Protein AF-A0A8T2G1J9-F1 (afdb_monomer_lite)

pLDDT: mean 85.3, std 18.28, range [42.69, 98.38]

InterPro domains:
  IPR000210 BTB/POZ domain [PF00651] (2-75)
  IPR044784 BTB/POZ domain containing protein At1g01640-like [PTHR47274] (1-118)

Sequence (121 aa):
MLESDEFKTSAKQVGTITLLEMKQEELEAFVEFLYSDGSMLSSKVKQHARALYRAADKYEILQLRELCRSELISSLNSKNSLNLLELAQIPFDKVLNDAAFSYIKTNELMFPSFDEFKVVH

Organism: Arabidopsis suecica (NCBI:txid45249)

Structure (mmCIF, N/CA/C/O backbone):
data_AF-A0A8T2G1J9-F1
#
_entry.id   AF-A0A8T2G1J9-F1
#
loop_
_atom_site.group_PDB
_atom_site.id
_atom_site.type_symbol
_atom_site.label_atom_id
_atom_site.label_alt_id
_atom_site.label_comp_id
_atom_site.label_asym_id
_atom_site.label_entity_id
_atom_site.label_seq_id
_atom_site.pdbx_PDB_ins_code
_atom_site.Cartn_x
_atom_site.Cartn_y
_atom_site.Cartn_z
_atom_site.occupancy
_atom_site.B_iso_or_equiv
_atom_site.auth_seq_id
_atom_site.auth_comp_id
_atom_site.auth_asym_id
_atom_site.auth_atom_id
_atom_site.pdbx_PDB_model_num
ATOM 1 N N . MET A 1 1 ? -26.944 16.790 52.913 1.00 42.69 1 MET A N 1
ATOM 2 C CA . MET A 1 1 ? -26.706 15.535 52.173 1.00 42.69 1 MET A CA 1
ATOM 3 C C . MET A 1 1 ? -27.327 15.729 50.809 1.00 42.69 1 MET A C 1
ATOM 5 O O . MET A 1 1 ? -28.537 15.866 50.743 1.00 42.69 1 MET A O 1
ATOM 9 N N . LEU A 1 2 ? -26.503 15.913 49.780 1.00 45.66 2 LEU A N 1
ATOM 10 C CA . LEU A 1 2 ? -26.975 15.998 48.401 1.00 45.66 2 LEU A CA 1
ATOM 11 C C . LEU A 1 2 ? -27.168 14.562 47.923 1.00 45.66 2 LEU A C 1
ATOM 13 O O . LEU A 1 2 ? -26.221 13.777 47.979 1.00 45.66 2 LEU A O 1
ATOM 17 N N . GLU A 1 3 ? -28.399 14.219 47.560 1.00 47.81 3 GLU A N 1
ATOM 18 C CA . GLU A 1 3 ? -28.729 12.936 46.950 1.00 47.81 3 GLU A CA 1
ATOM 19 C C . GLU A 1 3 ? -27.939 12.817 45.648 1.00 47.81 3 GLU A C 1
ATOM 21 O O . GLU A 1 3 ? -28.045 13.642 44.742 1.00 47.81 3 GLU A O 1
ATOM 26 N N . SER A 1 4 ? -27.053 11.828 45.609 1.00 53.94 4 SER A N 1
ATOM 27 C CA . SER A 1 4 ? -26.332 11.442 44.412 1.00 53.94 4 SER A CA 1
ATOM 28 C C . SER A 1 4 ? -27.328 10.802 43.454 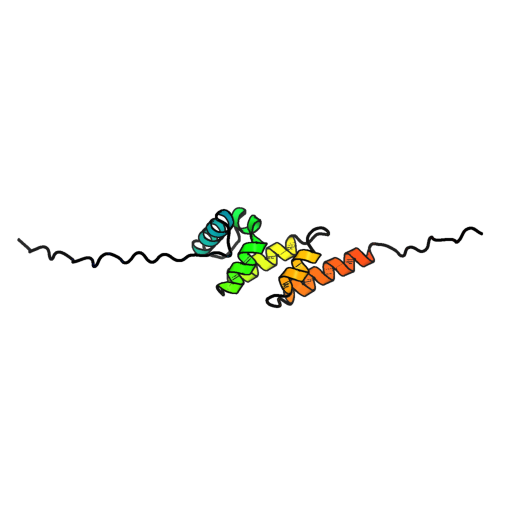1.00 53.94 4 SER A C 1
ATOM 30 O O . SER A 1 4 ? -27.715 9.652 43.662 1.00 53.94 4 SER A O 1
ATOM 32 N N . ASP A 1 5 ? -27.735 11.550 42.429 1.00 51.34 5 ASP A N 1
ATOM 33 C CA . ASP A 1 5 ? -28.425 10.999 41.268 1.00 51.34 5 ASP A CA 1
ATOM 34 C C . ASP A 1 5 ? -27.574 9.857 40.705 1.00 51.34 5 ASP A C 1
ATOM 36 O O . ASP A 1 5 ? -26.472 10.061 40.181 1.00 51.34 5 ASP A O 1
ATOM 40 N N . GLU A 1 6 ? -28.078 8.632 40.843 1.00 54.22 6 GLU A N 1
ATOM 41 C CA . GLU A 1 6 ? -27.568 7.475 40.125 1.00 54.22 6 GLU A CA 1
ATOM 42 C C . GLU A 1 6 ? -27.739 7.755 38.633 1.00 54.22 6 GLU A C 1
ATOM 44 O O . GLU A 1 6 ? -28.808 7.569 38.046 1.00 54.22 6 GLU A O 1
ATOM 49 N N . PHE A 1 7 ? -26.660 8.229 38.009 1.00 52.19 7 PHE A N 1
ATOM 50 C CA . PHE A 1 7 ? -26.545 8.304 36.566 1.00 52.19 7 PHE A CA 1
ATOM 51 C C . PHE A 1 7 ? -26.709 6.881 36.032 1.00 52.19 7 PHE A C 1
ATOM 53 O O . PHE A 1 7 ? -25.778 6.070 36.039 1.00 52.19 7 PHE A O 1
ATOM 60 N N . LYS A 1 8 ? -27.936 6.572 35.608 1.00 53.62 8 LYS A N 1
ATOM 61 C CA . LYS A 1 8 ? -28.320 5.348 34.919 1.00 53.62 8 LYS A CA 1
ATOM 62 C C . LYS A 1 8 ? -27.544 5.336 33.605 1.00 53.62 8 LYS A C 1
ATOM 64 O O . LYS A 1 8 ? -28.024 5.799 32.574 1.00 53.62 8 LYS A O 1
ATOM 69 N N . THR A 1 9 ? -26.300 4.866 33.657 1.00 50.94 9 THR A N 1
ATOM 70 C CA . THR A 1 9 ? -25.518 4.544 32.470 1.00 50.94 9 THR A CA 1
ATOM 71 C C . THR A 1 9 ? -26.315 3.463 31.755 1.00 50.94 9 THR A C 1
ATOM 73 O O . THR A 1 9 ? -26.287 2.294 32.131 1.00 50.94 9 THR A O 1
ATOM 76 N N . SER A 1 10 ? -27.112 3.850 30.754 1.00 58.34 10 SER A N 1
ATOM 77 C CA . SER A 1 10 ? -27.648 2.889 29.799 1.00 58.34 10 SER A CA 1
ATOM 78 C C . SER A 1 10 ? -26.451 2.069 29.343 1.00 58.34 10 SER A C 1
ATOM 80 O O . SER A 1 10 ? -25.482 2.672 28.873 1.00 58.34 10 SER A O 1
ATOM 82 N N . ALA A 1 11 ? -26.473 0.756 29.589 1.00 59.75 11 ALA A N 1
ATOM 83 C CA . ALA A 1 11 ? -25.370 -0.150 29.304 1.00 59.75 11 ALA A CA 1
ATOM 84 C C . ALA A 1 11 ? -24.721 0.259 27.978 1.00 59.75 11 ALA A C 1
ATOM 86 O O . ALA A 1 11 ? -25.377 0.229 26.937 1.00 59.75 11 ALA A O 1
ATOM 87 N N . LYS A 1 12 ? -23.491 0.780 28.062 1.00 64.50 12 LYS A N 1
ATOM 88 C CA . LYS A 1 12 ? -22.757 1.384 26.949 1.00 64.50 12 LYS A CA 1
ATOM 89 C C . LYS A 1 12 ? -22.745 0.341 25.834 1.00 64.50 12 LYS A C 1
ATOM 91 O O . LYS A 1 12 ? -22.072 -0.673 25.984 1.00 64.50 12 LYS A O 1
ATOM 96 N N . GLN A 1 13 ? -23.565 0.517 24.794 1.00 68.12 13 GLN A N 1
ATOM 97 C CA . GLN A 1 13 ? -23.647 -0.462 23.715 1.00 68.12 13 GLN A CA 1
ATOM 98 C C . GLN A 1 13 ? -22.261 -0.544 23.084 1.00 68.12 13 GLN A C 1
ATOM 100 O O . GLN A 1 13 ? -21.789 0.408 22.464 1.00 68.12 13 GLN A O 1
ATOM 105 N N . VAL A 1 14 ? -21.569 -1.655 23.327 1.00 78.62 14 VAL A N 1
ATOM 106 C CA . VAL A 1 14 ? -20.269 -1.916 22.723 1.00 78.62 14 VAL A CA 1
ATOM 107 C C . VAL A 1 14 ? -20.544 -2.248 21.264 1.00 78.62 14 VAL A C 1
ATOM 109 O O . VAL A 1 14 ? -21.057 -3.319 20.952 1.00 78.62 14 VAL A O 1
ATOM 112 N N . GLY A 1 15 ? -20.260 -1.297 20.378 1.00 83.81 15 GLY A N 1
ATOM 113 C CA . GLY A 1 15 ? -20.279 -1.533 18.941 1.00 83.81 15 GLY A CA 1
ATOM 114 C C . GLY A 1 15 ? -19.035 -2.315 18.537 1.00 83.81 15 GLY A C 1
ATOM 115 O O . GLY A 1 15 ? -17.917 -1.857 18.767 1.00 83.81 15 GLY A O 1
ATOM 116 N N . THR A 1 16 ? -19.219 -3.489 17.938 1.00 88.81 16 THR A N 1
ATOM 117 C CA . THR A 1 16 ? -18.136 -4.245 17.300 1.00 88.81 16 THR A CA 1
ATOM 118 C C . THR A 1 16 ? -18.198 -4.027 15.795 1.00 88.81 16 THR A C 1
ATOM 120 O O . THR A 1 16 ? -19.256 -4.173 15.189 1.00 88.81 16 THR A O 1
ATOM 123 N N . ILE A 1 17 ? -17.056 -3.691 15.195 1.00 88.62 17 ILE A N 1
ATOM 124 C CA . ILE A 1 17 ? -16.885 -3.573 13.744 1.00 88.62 17 ILE A CA 1
ATOM 125 C C . ILE A 1 17 ? -15.895 -4.657 13.312 1.00 88.62 17 ILE A C 1
ATOM 127 O O . ILE A 1 17 ? -14.869 -4.851 13.962 1.00 88.62 17 ILE A O 1
ATOM 131 N N . THR A 1 18 ? -16.203 -5.370 12.229 1.00 88.69 18 THR A N 1
ATOM 132 C CA . THR A 1 18 ? -15.346 -6.428 11.678 1.00 88.69 18 THR A CA 1
ATOM 133 C C . THR A 1 18 ? -14.759 -5.986 10.341 1.00 88.69 18 THR A C 1
ATOM 135 O O . THR A 1 18 ? -15.502 -5.649 9.421 1.00 88.69 18 THR A O 1
ATOM 138 N N . LEU A 1 19 ? -13.429 -6.016 10.233 1.00 90.25 19 LEU A N 1
ATOM 139 C CA . LEU A 1 19 ? -12.664 -5.608 9.052 1.00 90.25 19 LEU A CA 1
ATOM 140 C C . LEU A 1 19 ? -12.010 -6.857 8.442 1.00 90.25 19 LEU A C 1
ATOM 142 O O . LEU A 1 19 ? -10.971 -7.311 8.906 1.00 90.25 19 LEU A O 1
ATOM 146 N N . LEU A 1 20 ? -12.677 -7.473 7.462 1.00 88.88 20 LEU A N 1
ATOM 147 C CA . LEU A 1 20 ? -12.300 -8.793 6.923 1.00 88.88 20 LEU A CA 1
ATOM 148 C C . LEU A 1 20 ? -11.190 -8.737 5.863 1.00 88.88 20 LEU A C 1
ATOM 150 O O . LEU A 1 20 ? -10.605 -9.760 5.521 1.00 88.88 20 LEU A O 1
ATOM 154 N N . GLU A 1 21 ? -10.924 -7.561 5.302 1.00 87.19 21 GLU A N 1
ATOM 155 C CA . GLU A 1 21 ? -9.930 -7.361 4.241 1.00 87.19 21 GLU A CA 1
ATOM 156 C C . GLU A 1 21 ? -8.484 -7.248 4.739 1.00 87.19 21 GLU A C 1
ATOM 158 O O . GLU A 1 21 ? -7.569 -7.222 3.913 1.00 87.19 21 GLU A O 1
ATOM 163 N N . MET A 1 22 ? -8.282 -7.171 6.057 1.00 93.56 22 MET A N 1
ATOM 164 C CA . MET A 1 22 ? -6.972 -7.048 6.690 1.00 93.56 22 MET A CA 1
ATOM 165 C C . MET A 1 22 ? -6.715 -8.216 7.638 1.00 93.56 22 MET A C 1
ATOM 167 O O . MET A 1 22 ? -7.597 -8.658 8.375 1.00 93.56 22 MET A O 1
ATOM 171 N N . LYS A 1 23 ? -5.475 -8.700 7.640 1.00 95.44 23 LYS A N 1
ATOM 172 C CA . LYS A 1 23 ? -4.960 -9.592 8.686 1.00 95.44 23 LYS A CA 1
ATOM 173 C C . LYS A 1 23 ? -4.732 -8.818 9.982 1.00 95.44 23 LYS A C 1
ATOM 175 O O . LYS A 1 23 ? -4.708 -7.590 9.980 1.00 95.44 23 LYS A O 1
ATOM 180 N N . GLN A 1 24 ? -4.503 -9.537 11.078 1.00 95.00 24 GLN A N 1
ATOM 181 C CA . GLN A 1 24 ? -4.265 -8.940 12.393 1.00 95.00 24 GLN A CA 1
ATOM 182 C C . GLN A 1 24 ? -3.131 -7.902 12.362 1.00 95.00 24 GLN A C 1
ATOM 184 O O . GLN A 1 24 ? -3.304 -6.785 12.839 1.00 95.00 24 GLN A O 1
ATOM 189 N N . GLU A 1 25 ? -1.997 -8.228 11.744 1.00 96.50 25 GLU A N 1
ATOM 190 C CA . GLU A 1 25 ? -0.823 -7.349 11.707 1.00 96.50 25 GLU A CA 1
ATOM 191 C C . GLU A 1 25 ? -1.063 -6.103 10.840 1.00 96.50 25 GLU A C 1
ATOM 193 O O . GLU A 1 25 ? -0.618 -5.002 11.171 1.00 96.50 25 GLU A O 1
ATOM 198 N N . GLU A 1 26 ? -1.818 -6.269 9.750 1.00 97.00 26 GLU A N 1
ATOM 199 C CA . GLU A 1 26 ? -2.233 -5.184 8.857 1.00 97.00 26 GLU A CA 1
ATOM 200 C C . GLU A 1 26 ? -3.218 -4.249 9.570 1.00 97.00 26 GLU A C 1
ATOM 202 O O . GLU A 1 26 ? -3.074 -3.031 9.487 1.00 97.00 26 GLU A O 1
ATOM 207 N N . LEU A 1 27 ? -4.169 -4.807 10.324 1.00 96.50 27 LEU A N 1
ATOM 208 C CA . LEU A 1 27 ? -5.132 -4.045 11.113 1.00 96.50 27 LEU A CA 1
ATOM 209 C C . LEU A 1 27 ? -4.445 -3.255 12.229 1.00 96.50 27 LEU A C 1
ATOM 211 O O . LEU A 1 27 ? -4.765 -2.089 12.448 1.00 96.50 27 LEU A O 1
ATOM 215 N N . GLU A 1 28 ? -3.484 -3.852 12.926 1.00 96.19 28 GLU A N 1
ATOM 216 C CA . GLU A 1 28 ? -2.722 -3.130 13.942 1.00 96.19 28 GLU A CA 1
ATOM 217 C C . GLU A 1 28 ? -1.941 -1.961 13.339 1.00 96.19 28 GLU A C 1
ATOM 219 O O . GLU A 1 28 ? -1.936 -0.876 13.915 1.00 96.19 28 GLU A O 1
ATOM 224 N N . ALA A 1 29 ? -1.308 -2.159 12.179 1.00 97.12 29 ALA A N 1
ATOM 225 C CA . ALA A 1 29 ? -0.620 -1.085 11.467 1.00 97.12 29 ALA A CA 1
ATOM 226 C C . ALA A 1 29 ? -1.599 0.007 10.992 1.00 97.12 29 ALA A C 1
ATOM 228 O O . ALA A 1 29 ? -1.294 1.196 11.062 1.00 97.12 29 ALA A O 1
ATOM 229 N N . PHE A 1 30 ? -2.796 -0.382 10.549 1.00 96.75 30 PHE A N 1
ATOM 230 C CA . PHE A 1 30 ? -3.857 0.547 10.165 1.00 96.75 30 PHE A CA 1
ATOM 231 C C . PHE A 1 30 ? -4.305 1.420 11.343 1.00 96.75 30 PHE A C 1
ATOM 233 O O . PHE A 1 30 ? -4.350 2.643 11.225 1.00 96.75 30 PHE A O 1
ATOM 240 N N . VAL A 1 31 ? -4.581 0.808 12.498 1.00 95.50 31 VAL A N 1
ATOM 241 C CA . VAL A 1 31 ? -4.978 1.526 13.718 1.00 95.50 31 VAL A CA 1
ATOM 242 C C . VAL A 1 31 ? -3.841 2.413 14.227 1.00 95.50 31 VAL A C 1
ATOM 244 O O . VAL A 1 31 ? -4.091 3.551 14.611 1.00 95.50 31 VAL A O 1
ATOM 247 N N . GLU A 1 32 ? -2.593 1.942 14.176 1.00 95.44 32 GLU A N 1
ATOM 248 C CA . GLU A 1 32 ? -1.418 2.753 14.523 1.00 95.44 32 GLU A CA 1
ATOM 249 C C . GLU A 1 32 ? -1.357 4.039 13.688 1.00 95.44 32 GLU A C 1
ATOM 251 O O . GLU A 1 32 ? -1.155 5.119 14.241 1.00 95.44 32 GLU A O 1
ATOM 256 N N . PHE A 1 33 ? -1.604 3.950 12.376 1.00 96.94 33 PHE A N 1
ATOM 257 C CA . PHE A 1 33 ? -1.664 5.131 11.518 1.00 96.94 33 PHE A CA 1
ATOM 258 C C . PHE A 1 33 ? -2.820 6.068 11.898 1.00 96.94 33 PHE A C 1
ATOM 260 O O . PHE A 1 33 ? -2.606 7.273 12.011 1.00 96.94 33 PHE A O 1
ATOM 267 N N . LEU A 1 34 ? -4.026 5.541 12.139 1.00 95.06 34 LEU A N 1
ATOM 268 C CA . LEU A 1 34 ? -5.206 6.353 12.480 1.00 95.06 34 LEU A CA 1
ATOM 269 C C . LEU A 1 34 ? -5.040 7.181 13.761 1.00 95.06 34 LEU A C 1
ATOM 271 O O . LEU A 1 34 ? -5.625 8.254 13.875 1.00 95.06 34 LEU A O 1
ATOM 275 N N . TYR A 1 35 ? -4.261 6.680 14.719 1.00 95.38 35 TYR A N 1
ATOM 276 C CA . TYR A 1 35 ? -3.972 7.371 15.978 1.00 95.38 35 TYR A CA 1
ATOM 277 C C . TYR A 1 35 ? -2.669 8.185 15.945 1.00 95.38 35 TYR A C 1
ATOM 279 O O . TYR A 1 35 ? -2.307 8.798 16.950 1.00 95.38 35 TYR A O 1
ATOM 287 N N . SER A 1 36 ? -1.965 8.200 14.814 1.00 93.38 36 SER A N 1
ATOM 288 C CA . SER A 1 36 ? -0.792 9.050 14.598 1.00 93.38 36 SER A CA 1
ATOM 289 C C . SER A 1 36 ? -1.197 10.454 14.128 1.00 93.38 36 SER A C 1
ATOM 291 O O . SER A 1 36 ? -2.372 10.744 13.915 1.00 93.38 36 SER A O 1
ATOM 293 N N . ASP A 1 37 ? -0.218 11.336 13.920 1.00 92.06 37 ASP A N 1
ATOM 294 C CA . ASP A 1 37 ? -0.454 12.628 13.259 1.00 92.06 37 ASP A CA 1
ATOM 295 C C . ASP A 1 37 ? -0.779 12.504 11.752 1.00 92.06 37 ASP A C 1
ATOM 297 O O . ASP A 1 37 ? -1.069 13.507 11.096 1.00 92.06 37 ASP A O 1
ATOM 301 N N . GLY A 1 38 ? -0.728 11.287 11.192 1.00 90.50 38 GLY A N 1
ATOM 302 C CA . GLY A 1 38 ? -1.045 10.992 9.796 1.00 90.50 38 GLY A CA 1
ATOM 303 C C . GLY A 1 38 ? -0.023 11.527 8.789 1.00 90.50 38 GLY A C 1
ATOM 304 O O . GLY A 1 38 ? -0.228 11.385 7.584 1.00 90.50 38 GLY A O 1
ATOM 305 N N . SER A 1 39 ? 1.074 12.142 9.239 1.00 91.44 39 SER A N 1
ATOM 306 C CA . SER A 1 39 ? 2.039 12.815 8.364 1.00 91.44 39 SER A CA 1
ATOM 307 C C . SER A 1 39 ? 3.001 11.851 7.672 1.00 91.44 39 SER A C 1
ATOM 309 O O . SER A 1 39 ? 3.427 12.114 6.546 1.00 91.44 39 SER A O 1
ATOM 311 N N . MET A 1 40 ? 3.340 10.730 8.319 1.00 93.75 40 MET A N 1
ATOM 312 C CA . MET A 1 40 ? 4.322 9.764 7.824 1.00 93.75 40 MET A CA 1
ATOM 313 C C . MET A 1 40 ? 3.945 8.319 8.160 1.00 93.75 40 MET A C 1
ATOM 315 O O . MET A 1 40 ? 3.296 8.037 9.164 1.00 93.75 40 MET A O 1
ATOM 319 N N . LEU A 1 41 ? 4.410 7.378 7.332 1.00 95.31 41 LEU A N 1
ATOM 320 C CA . LEU A 1 41 ? 4.277 5.946 7.605 1.00 95.31 41 LEU A CA 1
ATOM 321 C C . LEU A 1 41 ? 5.408 5.469 8.521 1.00 95.31 41 LEU A C 1
ATOM 323 O O . LEU A 1 41 ? 6.589 5.631 8.192 1.00 95.31 41 LEU A O 1
ATOM 327 N N . SER A 1 42 ? 5.051 4.816 9.627 1.00 94.31 42 SER A N 1
ATOM 328 C CA . SER A 1 42 ? 6.008 4.091 10.465 1.00 94.31 42 SER A CA 1
ATOM 329 C C . SER A 1 42 ? 6.579 2.870 9.729 1.00 94.31 42 SER A C 1
ATOM 331 O O . SER A 1 42 ? 6.042 2.424 8.714 1.00 94.31 42 SER A O 1
ATOM 333 N N . SER A 1 43 ? 7.663 2.284 10.245 1.00 94.56 43 SER A N 1
ATOM 334 C CA . SER A 1 43 ? 8.254 1.064 9.665 1.00 94.56 43 SER A CA 1
ATOM 335 C C . SER A 1 43 ? 7.239 -0.087 9.565 1.00 94.56 43 SER A C 1
ATOM 337 O O . SER A 1 43 ? 7.149 -0.754 8.533 1.00 94.56 43 SER A O 1
ATOM 339 N N . LYS A 1 44 ? 6.404 -0.260 10.603 1.00 91.81 44 LYS A N 1
ATOM 340 C CA . LYS A 1 44 ? 5.336 -1.269 10.632 1.00 91.81 44 LYS A CA 1
ATOM 341 C C . LYS A 1 44 ? 4.307 -1.007 9.532 1.00 91.81 44 LYS A C 1
ATOM 343 O O . LYS A 1 44 ? 3.945 -1.908 8.783 1.00 91.81 44 LYS A O 1
ATOM 348 N N . VAL A 1 45 ? 3.888 0.246 9.382 1.00 92.75 45 VAL A N 1
ATOM 349 C CA . VAL A 1 45 ? 2.931 0.668 8.351 1.00 92.75 45 VAL A CA 1
ATOM 350 C C . VAL A 1 45 ? 3.496 0.449 6.942 1.00 92.75 45 VAL A C 1
ATOM 352 O O . VAL A 1 45 ? 2.802 -0.086 6.076 1.00 92.75 45 VAL A O 1
ATOM 355 N N . LYS A 1 46 ? 4.774 0.772 6.711 1.00 96.31 46 LYS A N 1
ATOM 356 C CA . LYS A 1 46 ? 5.448 0.553 5.418 1.00 96.31 46 LYS A CA 1
ATOM 357 C C . LYS A 1 46 ? 5.493 -0.921 5.019 1.00 96.31 46 LYS A C 1
ATOM 359 O O . LYS A 1 46 ? 5.229 -1.242 3.862 1.00 96.31 46 LYS A O 1
ATOM 364 N N . GLN A 1 47 ? 5.746 -1.824 5.969 1.00 96.75 47 GLN A N 1
ATOM 365 C CA . GLN A 1 47 ? 5.740 -3.271 5.718 1.00 96.75 47 GLN A CA 1
ATOM 366 C C . GLN A 1 47 ? 4.400 -3.761 5.142 1.00 96.75 47 GLN A C 1
ATOM 368 O O . GLN A 1 47 ? 4.371 -4.686 4.328 1.00 96.75 47 GLN A O 1
ATOM 373 N N . HIS A 1 48 ? 3.297 -3.113 5.520 1.00 97.31 48 HIS A N 1
ATOM 374 C CA . HIS A 1 48 ? 1.944 -3.456 5.089 1.00 97.31 48 HIS A CA 1
ATOM 375 C C . HIS A 1 48 ? 1.367 -2.484 4.046 1.00 97.31 48 HIS A C 1
ATOM 377 O O . HIS A 1 48 ? 0.166 -2.528 3.771 1.00 97.31 48 HIS A O 1
ATOM 383 N N . ALA A 1 49 ? 2.199 -1.657 3.396 1.00 96.88 49 ALA A N 1
ATOM 384 C CA . ALA A 1 49 ? 1.755 -0.587 2.495 1.00 96.88 49 ALA A CA 1
ATOM 385 C C . ALA A 1 49 ? 0.782 -1.056 1.400 1.00 96.88 49 ALA A C 1
ATOM 387 O O . ALA A 1 49 ? -0.164 -0.347 1.080 1.00 96.88 49 ALA A O 1
ATOM 388 N N . ARG A 1 50 ? 0.947 -2.269 0.849 1.00 96.19 50 ARG A N 1
ATOM 389 C CA . ARG A 1 50 ? 0.030 -2.805 -0.177 1.00 96.19 50 ARG A CA 1
ATOM 390 C C . ARG A 1 50 ? -1.376 -3.075 0.375 1.00 96.19 50 ARG A C 1
ATOM 392 O O . ARG A 1 50 ? -2.358 -2.834 -0.323 1.00 96.19 50 ARG A O 1
ATOM 399 N N . ALA A 1 51 ? -1.477 -3.634 1.580 1.00 96.06 51 ALA A N 1
ATOM 400 C CA . ALA A 1 51 ? -2.762 -3.921 2.217 1.00 96.06 51 ALA A CA 1
ATOM 401 C C . ALA A 1 51 ? -3.432 -2.625 2.679 1.00 96.06 51 ALA A C 1
ATOM 403 O O . ALA A 1 51 ? -4.600 -2.393 2.373 1.00 96.06 51 ALA A O 1
ATOM 404 N N . LEU A 1 52 ? -2.650 -1.744 3.303 1.00 96.88 52 LEU A N 1
ATOM 405 C CA . LEU A 1 52 ? -3.113 -0.444 3.771 1.00 96.88 52 LEU A CA 1
ATOM 406 C C . LEU A 1 52 ? -3.519 0.482 2.627 1.00 96.88 52 LEU A C 1
ATOM 408 O O . LEU A 1 52 ? -4.499 1.195 2.768 1.00 96.88 52 LEU A O 1
ATOM 412 N N . TYR A 1 53 ? -2.861 0.412 1.468 1.00 97.44 53 TYR A N 1
ATOM 413 C CA . TYR A 1 53 ? -3.294 1.114 0.258 1.00 97.44 53 TYR A CA 1
ATOM 414 C C . TYR A 1 53 ? -4.718 0.713 -0.165 1.00 97.44 53 TYR A C 1
ATOM 416 O O . TYR A 1 53 ? -5.540 1.579 -0.452 1.00 97.44 53 TYR A O 1
ATOM 424 N N . ARG A 1 54 ? -5.041 -0.592 -0.154 1.00 95.81 54 ARG A N 1
ATOM 425 C CA . ARG A 1 54 ? -6.398 -1.079 -0.471 1.00 95.81 54 ARG A CA 1
ATOM 426 C C . ARG A 1 54 ? -7.418 -0.676 0.589 1.00 95.81 54 ARG A C 1
ATOM 428 O O . ARG A 1 54 ? -8.529 -0.288 0.247 1.00 95.81 54 ARG A O 1
ATOM 435 N N . ALA A 1 55 ? -7.050 -0.776 1.865 1.00 95.69 55 ALA A N 1
ATOM 436 C CA . ALA A 1 55 ? -7.920 -0.364 2.961 1.00 95.69 55 ALA A CA 1
ATOM 437 C C . ALA A 1 55 ? -8.192 1.148 2.916 1.00 95.69 55 ALA A C 1
ATOM 439 O O . ALA A 1 55 ? -9.334 1.569 3.049 1.00 95.69 55 ALA A O 1
ATOM 440 N N . ALA A 1 56 ? -7.163 1.958 2.661 1.00 95.75 56 ALA A N 1
ATOM 441 C CA . ALA A 1 56 ? -7.276 3.405 2.539 1.00 95.75 56 ALA A CA 1
ATOM 442 C C . ALA A 1 56 ? -8.215 3.818 1.408 1.00 95.75 56 ALA A C 1
ATOM 444 O O . ALA A 1 56 ? -8.956 4.780 1.559 1.00 95.75 56 ALA A O 1
ATOM 445 N N . ASP A 1 57 ? -8.210 3.081 0.301 1.00 94.31 57 ASP A N 1
ATOM 446 C CA . ASP A 1 57 ? -9.171 3.299 -0.769 1.00 94.31 57 ASP A CA 1
ATOM 447 C C . ASP A 1 57 ? -10.601 2.911 -0.354 1.00 94.31 57 ASP A C 1
ATOM 449 O O . ASP A 1 57 ? -11.513 3.728 -0.450 1.00 94.31 57 ASP A O 1
ATOM 453 N N . LYS A 1 58 ? -10.785 1.712 0.217 1.00 94.44 58 LYS A N 1
ATOM 454 C CA . LYS A 1 58 ? -12.091 1.210 0.683 1.00 94.44 58 LYS A CA 1
ATOM 455 C C . LYS A 1 58 ? -12.746 2.104 1.743 1.00 94.44 58 LYS A C 1
ATOM 457 O O . LYS A 1 58 ? -13.968 2.220 1.766 1.00 94.44 58 LYS A O 1
ATOM 462 N N . TYR A 1 59 ? -11.945 2.675 2.638 1.00 94.81 59 TYR A N 1
ATOM 463 C CA . TYR A 1 59 ? -12.395 3.535 3.737 1.00 94.81 59 TYR A CA 1
ATOM 464 C C . TYR A 1 59 ? -12.216 5.029 3.448 1.00 94.81 59 TYR A C 1
ATOM 466 O O . TYR A 1 59 ? -12.395 5.842 4.350 1.00 94.81 59 TYR A O 1
ATOM 474 N N . GLU A 1 60 ? -11.850 5.386 2.215 1.00 95.50 60 GLU A N 1
ATOM 475 C CA . GLU A 1 60 ? -11.722 6.770 1.742 1.00 95.50 60 GLU A CA 1
ATOM 476 C C . GLU A 1 60 ? -10.744 7.636 2.568 1.00 95.50 60 GLU A C 1
ATOM 478 O O . GLU A 1 60 ? -10.896 8.851 2.711 1.00 95.50 60 GLU A O 1
ATOM 483 N N . ILE A 1 61 ? -9.674 7.025 3.084 1.00 95.94 61 ILE A N 1
ATOM 484 C CA . ILE A 1 61 ? -8.615 7.698 3.847 1.00 95.94 61 ILE A CA 1
ATOM 485 C C . ILE A 1 61 ? -7.537 8.183 2.875 1.00 95.94 61 ILE A C 1
ATOM 487 O O . ILE A 1 61 ? -6.479 7.567 2.711 1.00 95.94 61 ILE A O 1
ATOM 491 N N . LEU A 1 62 ? -7.811 9.314 2.221 1.00 95.31 62 LEU A N 1
ATOM 492 C CA . LEU A 1 62 ? -6.964 9.875 1.159 1.00 95.31 62 LEU A CA 1
ATOM 493 C C . LEU A 1 62 ? -5.491 10.016 1.571 1.00 95.31 62 LEU A C 1
ATOM 495 O O . LEU A 1 62 ? -4.608 9.593 0.834 1.00 95.31 62 LEU A O 1
ATOM 499 N N . GLN A 1 63 ? -5.211 10.544 2.766 1.00 96.38 63 GLN A N 1
ATOM 500 C CA . GLN A 1 63 ? -3.836 10.762 3.233 1.00 96.38 63 GLN A CA 1
ATOM 501 C C . GLN A 1 63 ? -3.035 9.455 3.342 1.00 96.38 63 GLN A C 1
ATOM 503 O O . GLN A 1 63 ? -1.892 9.391 2.891 1.00 96.38 63 GLN A O 1
ATOM 508 N N . LEU A 1 64 ? -3.647 8.391 3.877 1.00 97.31 64 LEU A N 1
ATOM 509 C CA . LEU A 1 64 ? -3.015 7.073 3.947 1.00 97.31 64 LEU A CA 1
ATOM 510 C C . LEU A 1 64 ? -2.770 6.513 2.545 1.00 97.31 64 LEU A C 1
ATOM 512 O O . LEU A 1 64 ? -1.696 5.977 2.275 1.00 97.31 64 LEU A O 1
ATOM 516 N N . ARG A 1 65 ? -3.740 6.675 1.637 1.00 97.31 65 ARG A N 1
ATOM 517 C CA . ARG A 1 65 ? -3.616 6.212 0.251 1.00 97.31 65 ARG A CA 1
ATOM 518 C C . ARG A 1 65 ? -2.438 6.885 -0.459 1.00 97.31 65 ARG A C 1
ATOM 520 O O . ARG A 1 65 ? -1.640 6.182 -1.077 1.00 97.31 65 ARG A O 1
ATOM 527 N N . GLU A 1 66 ? -2.289 8.204 -0.333 1.00 97.75 66 GLU A N 1
ATOM 528 C CA . GLU A 1 66 ? -1.183 8.970 -0.934 1.00 97.75 66 GLU A CA 1
ATOM 529 C C . GLU A 1 66 ? 0.190 8.533 -0.399 1.00 97.75 66 GLU A C 1
ATOM 531 O O . GLU A 1 66 ? 1.137 8.308 -1.165 1.00 97.75 66 GLU A O 1
ATOM 536 N N . LEU A 1 67 ? 0.295 8.366 0.920 1.00 98.12 67 LEU A N 1
ATOM 537 C CA . LEU A 1 67 ? 1.527 7.933 1.571 1.00 98.12 67 LEU A CA 1
ATOM 538 C C . LEU A 1 67 ? 1.897 6.496 1.183 1.00 98.12 67 LEU A C 1
ATOM 540 O O . LEU A 1 67 ? 3.044 6.232 0.814 1.00 98.12 67 LEU A O 1
ATOM 544 N N . CYS A 1 68 ? 0.934 5.570 1.207 1.00 98.00 68 CYS A N 1
ATOM 545 C CA . CYS A 1 68 ? 1.162 4.198 0.765 1.00 98.00 68 CYS A CA 1
ATOM 546 C C . CYS A 1 68 ? 1.526 4.148 -0.719 1.00 98.00 68 CYS A C 1
ATOM 548 O O . CYS A 1 68 ? 2.423 3.393 -1.082 1.00 98.00 68 CYS A O 1
ATOM 550 N N . ARG A 1 69 ? 0.906 4.968 -1.580 1.00 98.25 69 ARG A N 1
ATOM 551 C CA . ARG A 1 69 ? 1.286 5.039 -2.998 1.00 98.25 69 ARG A CA 1
ATOM 552 C C . ARG A 1 69 ? 2.748 5.440 -3.154 1.00 98.25 69 ARG A C 1
ATOM 554 O O . ARG A 1 69 ? 3.475 4.793 -3.901 1.00 98.25 69 ARG A O 1
ATOM 561 N N . SER A 1 70 ? 3.175 6.473 -2.436 1.00 98.19 70 SER A N 1
ATOM 562 C CA . SER A 1 70 ? 4.556 6.963 -2.485 1.00 98.19 70 SER A CA 1
ATOM 563 C C . SER A 1 70 ? 5.560 5.883 -2.063 1.00 98.19 70 SER A C 1
ATOM 565 O O . SER A 1 70 ? 6.574 5.697 -2.731 1.00 98.19 70 SER A O 1
ATOM 567 N N . GLU A 1 71 ? 5.248 5.116 -1.014 1.00 98.12 71 GLU A N 1
ATOM 568 C CA . GLU A 1 71 ? 6.068 3.981 -0.557 1.00 98.12 71 GLU A CA 1
ATOM 569 C C . GLU A 1 71 ? 6.070 2.804 -1.556 1.00 98.12 71 GLU A C 1
ATOM 571 O O . GLU A 1 71 ? 7.090 2.155 -1.795 1.00 98.12 71 GLU A O 1
ATOM 576 N N . LEU A 1 72 ? 4.934 2.516 -2.195 1.00 98.00 72 LEU A N 1
ATOM 577 C CA . LEU A 1 72 ? 4.855 1.470 -3.219 1.00 98.00 72 LEU A CA 1
ATOM 578 C C . LEU A 1 72 ? 5.656 1.847 -4.471 1.00 98.00 72 LEU A C 1
ATOM 580 O O . LEU A 1 72 ? 6.344 0.998 -5.032 1.00 98.00 72 LEU A O 1
ATOM 584 N N . ILE A 1 73 ? 5.619 3.116 -4.882 1.00 98.31 73 ILE A N 1
ATOM 585 C CA . ILE A 1 73 ? 6.416 3.621 -6.006 1.00 98.31 73 ILE A CA 1
ATOM 586 C C . ILE A 1 73 ? 7.911 3.591 -5.665 1.00 98.31 73 ILE A C 1
ATOM 588 O O . ILE A 1 73 ? 8.706 3.138 -6.487 1.00 98.31 73 ILE A O 1
ATOM 592 N N . SER A 1 74 ? 8.312 4.020 -4.464 1.00 97.56 74 SER A N 1
ATOM 593 C CA . SER A 1 74 ? 9.728 4.020 -4.060 1.00 97.56 74 SER A CA 1
ATOM 594 C C . SER A 1 74 ? 10.323 2.613 -3.943 1.00 97.56 74 SER A C 1
ATOM 596 O O . SER A 1 74 ? 11.529 2.440 -4.110 1.00 97.56 74 SER A O 1
ATOM 598 N N . SER A 1 75 ? 9.485 1.602 -3.699 1.00 96.81 75 SER A N 1
ATOM 599 C CA . SER A 1 75 ? 9.892 0.196 -3.603 1.00 96.81 75 SER A CA 1
ATOM 600 C C . SER A 1 75 ? 9.852 -0.572 -4.932 1.00 96.81 75 SER A C 1
ATOM 602 O O . SER A 1 75 ? 10.115 -1.782 -4.933 1.00 96.81 75 SER A O 1
ATOM 604 N N . LEU A 1 76 ? 9.540 0.083 -6.060 1.00 96.31 76 LEU A N 1
ATOM 605 C CA . LEU A 1 76 ? 9.480 -0.551 -7.382 1.00 96.31 76 LEU A CA 1
ATOM 606 C C . LEU A 1 76 ? 10.787 -1.274 -7.732 1.00 96.31 76 LEU A C 1
ATOM 608 O O . LEU A 1 76 ? 11.884 -0.722 -7.670 1.00 96.31 76 LEU A O 1
ATOM 612 N N . ASN A 1 77 ? 10.652 -2.533 -8.132 1.00 95.19 77 ASN A N 1
ATOM 613 C CA . ASN A 1 77 ? 11.735 -3.381 -8.598 1.00 95.19 77 ASN A CA 1
ATOM 614 C C . ASN A 1 77 ? 11.213 -4.450 -9.577 1.00 95.19 77 ASN A C 1
ATOM 616 O O . ASN A 1 77 ? 10.007 -4.636 -9.747 1.00 95.19 77 ASN A O 1
ATOM 620 N N . SER A 1 78 ? 12.121 -5.200 -10.203 1.00 92.69 78 SER A N 1
ATOM 621 C CA . SER A 1 78 ? 11.773 -6.243 -11.181 1.00 92.69 78 SER A CA 1
ATOM 622 C C . SER A 1 78 ? 10.875 -7.358 -10.631 1.00 92.69 78 SER A C 1
ATOM 624 O O . SER A 1 78 ? 10.169 -8.001 -11.401 1.00 92.69 78 SER A O 1
ATOM 626 N N . LYS A 1 79 ? 10.866 -7.590 -9.312 1.00 94.31 79 LYS A N 1
ATOM 627 C CA . LYS A 1 79 ? 10.059 -8.644 -8.679 1.00 94.31 79 LYS A CA 1
ATOM 628 C C . LYS A 1 79 ? 8.633 -8.198 -8.361 1.00 94.31 79 LYS A C 1
ATOM 630 O O . LYS A 1 79 ? 7.767 -9.054 -8.209 1.00 94.31 79 LYS A O 1
ATOM 635 N N . ASN A 1 80 ? 8.382 -6.895 -8.199 1.00 95.25 80 ASN A N 1
ATOM 636 C CA . ASN A 1 80 ? 7.080 -6.383 -7.752 1.00 95.25 80 ASN A CA 1
ATOM 637 C C . ASN A 1 80 ? 6.362 -5.477 -8.764 1.00 95.25 80 ASN A C 1
ATOM 639 O O . ASN A 1 80 ? 5.175 -5.217 -8.573 1.00 95.25 80 ASN A O 1
ATOM 643 N N . SER A 1 81 ? 7.028 -5.029 -9.830 1.00 95.38 81 SER A N 1
ATOM 644 C CA . SER A 1 81 ? 6.481 -4.054 -10.782 1.00 95.38 81 SER A CA 1
ATOM 645 C C . SER A 1 81 ? 5.166 -4.501 -1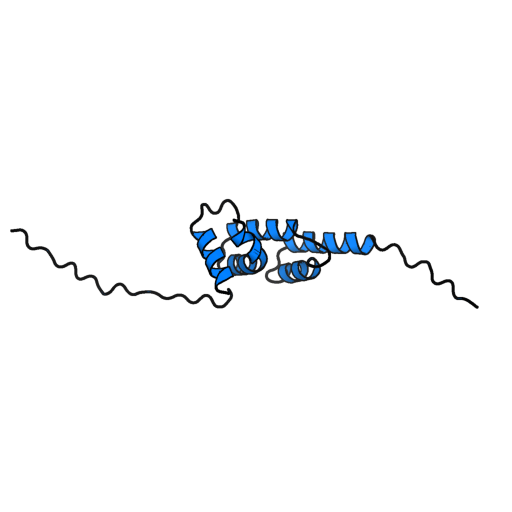1.428 1.00 95.38 81 SER A C 1
ATOM 647 O O . SER A 1 81 ? 4.210 -3.730 -11.448 1.00 95.38 81 SER A O 1
ATOM 649 N N . LEU A 1 82 ? 5.068 -5.761 -11.867 1.00 95.94 82 LEU A N 1
ATOM 650 C CA . LEU A 1 82 ? 3.836 -6.329 -12.432 1.00 95.94 82 LEU A CA 1
ATOM 651 C C . LEU A 1 82 ? 2.692 -6.361 -11.407 1.00 95.94 82 LEU A C 1
ATOM 653 O O . LEU A 1 82 ? 1.579 -5.932 -11.699 1.00 95.94 82 LEU A O 1
ATOM 657 N N . ASN A 1 83 ? 2.981 -6.782 -10.173 1.00 96.25 83 ASN A N 1
ATOM 658 C CA . ASN A 1 83 ? 1.985 -6.832 -9.100 1.00 96.25 83 ASN A CA 1
ATOM 659 C C . ASN A 1 83 ? 1.490 -5.431 -8.708 1.00 96.25 83 ASN A C 1
ATOM 661 O O . ASN A 1 83 ? 0.358 -5.284 -8.238 1.00 96.25 83 ASN A O 1
ATOM 665 N N . LEU A 1 84 ? 2.339 -4.405 -8.809 1.00 97.44 84 LEU A N 1
ATOM 666 C CA . LEU A 1 84 ? 1.962 -3.011 -8.556 1.00 97.44 84 LEU A CA 1
ATOM 667 C C . LEU A 1 84 ? 1.183 -2.405 -9.725 1.00 97.44 84 LEU A C 1
ATOM 669 O O . LEU A 1 84 ? 0.238 -1.659 -9.484 1.00 97.44 84 LEU A O 1
ATOM 673 N N . LEU A 1 85 ? 1.507 -2.782 -10.964 1.00 97.44 85 LEU A N 1
ATOM 674 C CA . LEU A 1 85 ? 0.722 -2.409 -12.138 1.00 97.44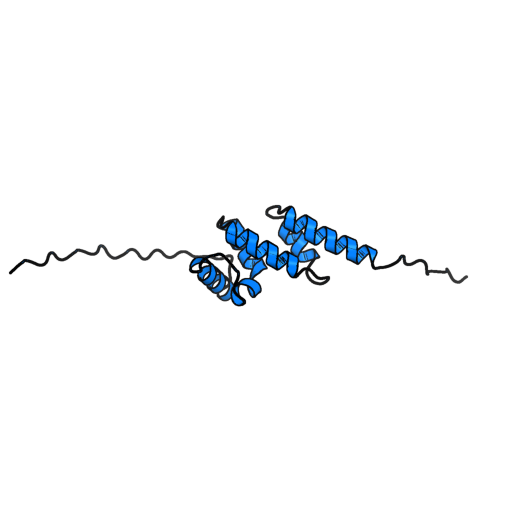 85 LEU A CA 1
ATOM 675 C C . LEU A 1 85 ? -0.711 -2.949 -12.044 1.00 97.44 85 LEU A C 1
ATOM 677 O O . LEU A 1 85 ? -1.659 -2.200 -12.278 1.00 97.44 85 LEU A O 1
ATOM 681 N N . GLU A 1 86 ? -0.861 -4.218 -11.652 1.00 97.19 86 GLU A N 1
ATOM 682 C CA . GLU A 1 86 ? -2.158 -4.857 -11.399 1.00 97.19 86 GLU A CA 1
ATOM 683 C C . GLU A 1 86 ? -2.918 -4.158 -10.263 1.00 97.19 86 GLU A C 1
ATOM 685 O O . GLU A 1 86 ? -4.095 -3.836 -10.410 1.00 97.19 86 GLU A O 1
ATOM 690 N N . LEU A 1 87 ? -2.238 -3.856 -9.149 1.00 96.31 87 LEU A N 1
ATOM 691 C CA . LEU A 1 87 ? -2.840 -3.140 -8.017 1.00 96.31 87 LEU A CA 1
ATOM 692 C C . LEU A 1 87 ? -3.416 -1.782 -8.433 1.00 96.31 87 LEU A C 1
ATOM 694 O O . LEU A 1 87 ? -4.445 -1.370 -7.911 1.00 96.31 87 LEU A O 1
ATOM 698 N N . ALA A 1 88 ? -2.759 -1.100 -9.370 1.00 97.38 88 ALA A N 1
ATOM 699 C CA . ALA A 1 88 ? -3.187 0.195 -9.876 1.00 97.38 88 ALA A CA 1
ATOM 700 C C . ALA A 1 88 ? -4.409 0.131 -10.804 1.00 97.38 88 ALA A C 1
ATOM 702 O O . ALA A 1 88 ? -4.860 1.179 -11.252 1.00 97.38 88 ALA A O 1
ATOM 703 N N . GLN A 1 89 ? -4.917 -1.057 -11.152 1.00 96.88 89 GLN A N 1
ATOM 704 C CA . GLN A 1 89 ? -6.074 -1.176 -12.043 1.00 96.88 89 GLN A CA 1
ATOM 705 C C . GLN A 1 89 ? -7.406 -1.045 -11.303 1.00 96.88 89 GLN A C 1
ATOM 707 O O . GLN A 1 89 ? -8.386 -0.612 -11.909 1.00 96.88 89 GLN A O 1
ATOM 712 N N . ILE A 1 90 ? -7.469 -1.433 -10.021 1.00 91.50 90 ILE A N 1
ATOM 713 C CA . ILE A 1 90 ? -8.728 -1.510 -9.266 1.00 91.50 90 ILE A CA 1
ATOM 714 C C . ILE A 1 90 ? -8.555 -0.992 -7.818 1.00 91.50 90 ILE A C 1
ATOM 716 O O . ILE A 1 90 ? -7.979 -1.697 -6.986 1.00 91.50 90 ILE A O 1
ATOM 720 N N . PRO A 1 91 ? -9.103 0.199 -7.507 1.00 89.06 91 PRO A N 1
ATOM 721 C CA . PRO A 1 91 ? -9.568 1.176 -8.493 1.00 89.06 91 PRO A CA 1
ATOM 722 C C . PRO A 1 91 ? -8.400 1.690 -9.335 1.00 89.06 91 PRO A C 1
ATOM 724 O O . PRO A 1 91 ? -7.233 1.574 -8.953 1.00 89.06 91 PRO A O 1
ATOM 727 N N . PHE A 1 92 ? -8.725 2.285 -10.479 1.00 95.31 92 PHE A N 1
ATOM 728 C CA . PHE A 1 92 ? -7.698 2.828 -11.349 1.00 95.31 92 PHE A CA 1
ATOM 729 C C . PHE A 1 92 ? -6.942 3.971 -10.657 1.00 95.31 92 PHE A C 1
ATOM 731 O O . PHE A 1 92 ? -7.519 5.004 -10.308 1.00 95.31 92 PHE A O 1
ATOM 738 N N . ASP A 1 93 ? -5.637 3.791 -10.480 1.00 97.69 93 ASP A N 1
ATOM 739 C CA . ASP A 1 93 ? -4.722 4.786 -9.941 1.00 97.69 93 ASP A CA 1
ATOM 740 C C . ASP A 1 93 ? -3.673 5.126 -10.992 1.00 97.69 93 ASP A C 1
ATOM 742 O O . ASP A 1 93 ? -2.674 4.426 -11.166 1.00 97.69 93 ASP A O 1
ATOM 746 N N . LYS A 1 94 ? -3.919 6.224 -11.710 1.00 97.75 94 LYS A N 1
ATOM 747 C CA . LYS A 1 94 ? -3.071 6.658 -12.821 1.00 97.75 94 LYS A CA 1
ATOM 748 C C . LYS A 1 94 ? -1.613 6.855 -12.400 1.00 97.75 94 LYS A C 1
ATOM 750 O O . LYS A 1 94 ? -0.713 6.507 -13.153 1.00 97.75 94 LYS A O 1
ATOM 755 N N . VAL A 1 95 ? -1.371 7.398 -11.206 1.00 98.25 95 VAL A N 1
ATOM 756 C CA . VAL A 1 95 ? -0.015 7.717 -10.739 1.00 98.25 95 VAL A CA 1
ATOM 757 C C . VAL A 1 95 ? 0.775 6.435 -10.482 1.00 98.25 95 VAL A C 1
ATOM 759 O O . VAL A 1 95 ? 1.910 6.310 -10.942 1.00 98.25 95 VAL A O 1
ATOM 762 N N . LEU A 1 96 ? 0.173 5.461 -9.794 1.00 98.31 96 LEU A N 1
ATOM 763 C CA . LEU A 1 96 ? 0.810 4.163 -9.569 1.00 98.31 96 LEU A CA 1
ATOM 764 C C . LEU A 1 96 ? 0.958 3.370 -10.877 1.00 98.31 96 LEU A C 1
ATOM 766 O O . LEU A 1 96 ? 1.994 2.740 -11.095 1.00 98.31 96 LEU A O 1
ATOM 770 N N . ASN A 1 97 ? -0.050 3.427 -11.752 1.00 98.38 97 ASN A N 1
ATOM 771 C CA . ASN A 1 97 ? -0.044 2.771 -13.058 1.00 98.38 97 ASN A CA 1
ATOM 772 C C . ASN A 1 97 ? 1.102 3.281 -13.939 1.00 98.38 97 ASN A C 1
ATOM 774 O O . ASN A 1 97 ? 1.914 2.475 -14.392 1.00 98.38 97 ASN A O 1
ATOM 778 N N . ASP A 1 98 ? 1.205 4.599 -14.122 1.00 98.38 98 ASP A N 1
ATOM 779 C CA . ASP A 1 98 ? 2.244 5.226 -14.940 1.00 98.38 98 ASP A CA 1
ATOM 780 C C . ASP A 1 98 ? 3.644 4.893 -14.400 1.00 98.38 98 ASP A C 1
ATOM 782 O O . ASP A 1 98 ? 4.544 4.552 -15.170 1.00 98.38 98 ASP A O 1
ATOM 786 N N . ALA A 1 99 ? 3.830 4.938 -13.074 1.00 98.06 99 ALA A N 1
ATOM 787 C CA . ALA A 1 99 ? 5.105 4.617 -12.436 1.00 98.06 99 ALA A CA 1
ATOM 788 C C . ALA 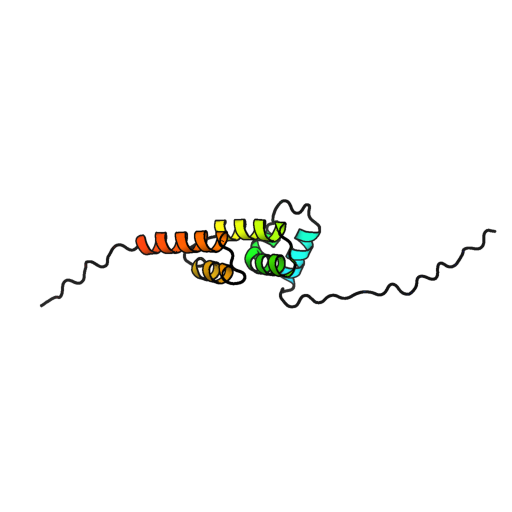A 1 99 ? 5.515 3.151 -12.661 1.00 98.06 99 ALA A C 1
ATOM 790 O O . ALA A 1 99 ? 6.637 2.879 -13.096 1.00 98.06 99 ALA A O 1
ATOM 791 N N . ALA A 1 100 ? 4.603 2.205 -12.416 1.00 97.38 100 ALA A N 1
ATOM 792 C CA . ALA A 1 100 ? 4.868 0.782 -12.609 1.00 97.38 100 ALA A CA 1
ATOM 793 C C . ALA A 1 100 ? 5.100 0.440 -14.090 1.00 97.38 100 ALA A C 1
ATOM 795 O O . ALA A 1 100 ? 6.051 -0.272 -14.418 1.00 97.38 100 ALA A O 1
ATOM 796 N N . PHE A 1 101 ? 4.283 0.987 -14.993 1.00 95.88 101 PHE A N 1
ATOM 797 C CA . PHE A 1 101 ? 4.409 0.768 -16.434 1.00 95.88 101 PHE A CA 1
ATOM 798 C C . PHE A 1 101 ? 5.722 1.335 -16.988 1.00 95.88 101 PHE A C 1
ATOM 800 O O . PHE A 1 101 ? 6.428 0.655 -17.734 1.00 95.88 101 PHE A O 1
ATOM 807 N N . SER A 1 102 ? 6.096 2.550 -16.578 1.00 96.06 102 SER A N 1
ATOM 808 C CA . SER A 1 102 ? 7.371 3.172 -16.953 1.00 96.06 102 SER A CA 1
ATOM 809 C C . SER A 1 102 ? 8.569 2.344 -16.478 1.00 96.06 102 SER A C 1
ATOM 811 O O . SER A 1 102 ? 9.514 2.114 -17.241 1.00 96.06 102 SER A O 1
ATOM 813 N N . TYR A 1 103 ? 8.503 1.820 -15.249 1.00 95.38 103 TYR A N 1
ATOM 814 C CA . TYR A 1 103 ? 9.530 0.931 -14.714 1.00 95.38 103 TYR A CA 1
ATOM 815 C C . TYR A 1 103 ? 9.667 -0.349 -15.552 1.00 95.38 103 TYR A C 1
ATOM 817 O O . TYR A 1 103 ? 10.782 -0.729 -15.910 1.00 95.38 103 TYR A O 1
ATOM 825 N N . ILE A 1 104 ? 8.552 -1.000 -15.902 1.00 93.25 104 ILE A N 1
ATOM 826 C CA . ILE A 1 104 ? 8.551 -2.223 -16.724 1.00 93.25 104 ILE A CA 1
ATOM 827 C C . ILE A 1 104 ? 9.159 -1.942 -18.096 1.00 93.25 104 ILE A C 1
ATOM 829 O O . ILE A 1 104 ? 10.131 -2.592 -18.471 1.00 93.25 104 ILE A O 1
ATOM 833 N N . LYS A 1 105 ? 8.665 -0.915 -18.794 1.00 91.50 105 LYS A N 1
ATOM 834 C CA . LYS A 1 105 ? 9.150 -0.540 -20.127 1.00 91.50 105 LYS A CA 1
ATOM 835 C C . LYS A 1 105 ? 10.654 -0.257 -20.135 1.00 91.50 105 LYS A C 1
ATOM 837 O O . LYS A 1 105 ? 11.354 -0.667 -21.052 1.00 91.50 105 LYS A O 1
ATOM 842 N N . THR A 1 106 ? 11.162 0.427 -19.112 1.00 89.25 106 THR A N 1
ATOM 843 C CA . THR A 1 106 ? 12.592 0.763 -19.022 1.00 89.25 106 THR A CA 1
ATOM 844 C C . THR A 1 106 ? 13.463 -0.476 -18.795 1.00 89.25 106 THR A C 1
ATOM 846 O O . THR A 1 106 ? 14.551 -0.560 -19.357 1.00 89.25 106 THR A O 1
ATOM 849 N N . ASN A 1 107 ? 12.989 -1.455 -18.017 1.00 78.44 107 ASN A N 1
ATOM 850 C CA . ASN A 1 107 ? 13.718 -2.709 -17.802 1.00 78.44 107 ASN A CA 1
ATOM 851 C C . ASN A 1 107 ? 13.609 -3.672 -18.992 1.00 78.44 107 ASN A C 1
ATOM 853 O O . ASN A 1 107 ? 14.583 -4.349 -19.301 1.00 78.44 107 ASN A O 1
ATOM 857 N N . GLU A 1 108 ? 12.472 -3.716 -19.692 1.00 63.06 108 GLU A N 1
ATOM 858 C CA . GLU A 1 108 ? 12.330 -4.492 -20.934 1.00 63.06 108 GLU A CA 1
ATOM 859 C C . GLU A 1 108 ? 13.264 -3.975 -22.033 1.00 63.06 108 GLU A C 1
ATOM 861 O O . GLU A 1 108 ? 13.917 -4.766 -22.706 1.00 63.06 108 GLU A O 1
ATOM 866 N N . LEU A 1 109 ? 13.415 -2.651 -22.156 1.00 57.00 109 LEU A N 1
ATOM 867 C CA . LEU A 1 109 ? 14.375 -2.023 -23.071 1.00 57.00 109 LEU A CA 1
ATOM 868 C C . LEU A 1 109 ? 15.847 -2.212 -22.651 1.00 57.00 109 LEU A C 1
ATOM 870 O O . LEU A 1 109 ? 16.742 -1.880 -23.426 1.00 57.00 109 LEU A O 1
ATOM 874 N N . MET A 1 110 ? 16.112 -2.729 -21.444 1.00 54.19 110 MET A N 1
ATOM 875 C CA . MET A 1 110 ? 17.464 -3.053 -20.973 1.00 54.19 110 MET A CA 1
ATOM 876 C C . MET A 1 110 ? 17.915 -4.462 -21.398 1.00 54.19 110 MET A C 1
ATOM 878 O O . MET A 1 110 ? 19.098 -4.774 -21.276 1.00 54.19 110 MET A O 1
ATOM 882 N N . PHE A 1 111 ? 17.025 -5.297 -21.947 1.00 50.22 111 PHE A N 1
ATOM 883 C CA . PHE A 1 111 ? 17.431 -6.483 -22.702 1.00 50.22 111 PHE A CA 1
ATOM 884 C C . PHE A 1 111 ? 17.705 -6.050 -24.151 1.00 50.22 111 PHE A C 1
ATOM 886 O O . PHE A 1 111 ? 16.753 -5.766 -24.883 1.00 50.22 111 PHE A O 1
ATOM 893 N N . PRO A 1 112 ? 18.977 -5.938 -24.587 1.00 44.81 112 PRO A N 1
ATOM 894 C CA . PRO A 1 112 ? 19.263 -5.612 -25.974 1.00 44.81 112 PRO A CA 1
ATOM 895 C C . PRO A 1 112 ? 18.742 -6.748 -26.859 1.00 44.81 112 PRO A C 1
ATOM 897 O O . PRO A 1 112 ? 18.642 -7.896 -26.419 1.00 44.81 112 PRO A O 1
ATOM 900 N N . SER A 1 113 ? 18.376 -6.404 -28.093 1.00 49.34 113 SER A N 1
ATOM 901 C CA . SER A 1 113 ? 17.900 -7.340 -29.105 1.00 49.34 113 SER A CA 1
ATOM 902 C C . SER A 1 113 ? 18.711 -8.639 -29.098 1.00 49.34 113 SER A C 1
ATOM 904 O O . SER A 1 113 ? 19.940 -8.627 -29.116 1.00 49.34 113 SER A O 1
ATOM 906 N N . PHE A 1 114 ? 18.013 -9.777 -29.103 1.00 52.00 114 PHE A N 1
ATOM 907 C CA . PHE A 1 114 ? 18.590 -11.071 -29.470 1.00 52.00 114 PHE A CA 1
ATOM 908 C C . PHE A 1 114 ? 18.907 -11.064 -30.980 1.00 52.00 114 PHE A C 1
ATOM 910 O O . PHE A 1 114 ? 18.324 -11.815 -31.756 1.00 52.00 114 PHE A O 1
ATOM 917 N N . ASP A 1 115 ? 19.832 -10.212 -31.416 1.00 50.16 115 ASP A N 1
ATOM 918 C CA . ASP A 1 115 ? 20.486 -10.327 -32.721 1.00 50.16 115 ASP A CA 1
ATOM 919 C C . ASP A 1 115 ? 21.649 -11.314 -32.610 1.00 50.16 115 ASP A C 1
ATOM 921 O O . ASP A 1 115 ? 22.801 -10.972 -32.843 1.00 50.16 115 ASP A O 1
ATOM 925 N N . GLU A 1 116 ? 21.370 -12.556 -32.214 1.00 51.34 116 GLU A N 1
ATOM 926 C CA . GLU A 1 116 ? 22.373 -13.623 -32.273 1.00 51.34 116 GLU A CA 1
ATOM 927 C C . GLU A 1 116 ? 21.734 -15.016 -32.344 1.00 51.34 116 GLU A C 1
ATOM 929 O O . GLU A 1 116 ? 22.013 -15.919 -31.567 1.00 51.34 116 GLU A O 1
ATOM 934 N N . PHE A 1 117 ? 20.892 -15.224 -33.356 1.00 43.91 117 PHE A N 1
ATOM 935 C CA . PHE A 1 117 ? 20.749 -16.553 -33.948 1.00 43.91 117 PHE A CA 1
ATOM 936 C C . PHE A 1 117 ? 21.210 -16.489 -35.399 1.00 43.91 117 PHE A C 1
ATOM 938 O O . PHE A 1 117 ? 20.421 -16.425 -36.341 1.00 43.91 117 PHE A O 1
ATOM 945 N N . LYS A 1 118 ? 22.536 -16.518 -35.583 1.00 47.56 118 LYS A N 1
ATOM 946 C CA . LYS A 1 118 ? 23.101 -17.002 -36.842 1.00 47.56 118 LYS A CA 1
ATOM 947 C C . LYS A 1 118 ? 22.665 -18.455 -36.993 1.00 47.56 118 LYS A C 1
ATOM 949 O O . LYS A 1 118 ? 23.131 -19.329 -36.267 1.0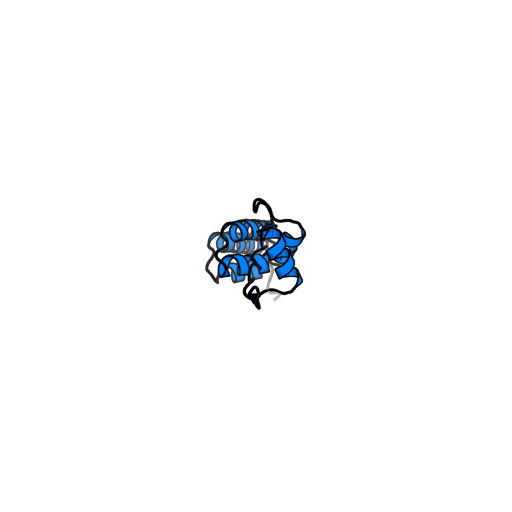0 47.56 118 LYS A O 1
ATOM 954 N N . VAL A 1 119 ? 21.747 -18.677 -37.926 1.00 46.59 119 VAL A N 1
ATOM 955 C CA . VAL A 1 119 ? 21.394 -19.994 -38.451 1.00 46.59 119 VAL A CA 1
ATOM 956 C C . VAL A 1 119 ? 22.691 -20.648 -38.927 1.00 46.59 119 VAL A C 1
ATOM 958 O O . VAL A 1 119 ? 23.328 -20.162 -39.861 1.00 46.59 119 VAL A O 1
ATOM 961 N N . VAL A 1 120 ? 23.122 -21.698 -38.232 1.00 47.59 120 VAL A N 1
ATOM 962 C CA . VAL A 1 120 ? 24.199 -22.568 -38.705 1.00 47.59 120 VAL A CA 1
ATOM 963 C C . VAL A 1 120 ? 23.592 -23.474 -39.776 1.00 47.59 120 VAL A C 1
ATOM 965 O O . VAL A 1 120 ? 22.530 -24.052 -39.552 1.00 47.59 120 VAL A O 1
ATOM 968 N N . HIS A 1 121 ? 24.251 -23.478 -40.937 1.00 48.53 121 HIS A N 1
ATOM 969 C CA . HIS A 1 121 ? 23.919 -24.212 -42.160 1.00 48.53 121 HIS A CA 1
ATOM 970 C C . HIS A 1 121 ? 23.623 -25.699 -41.959 1.00 48.53 121 HIS A C 1
ATOM 972 O O . HIS A 1 121 ? 24.327 -26.335 -41.142 1.00 48.53 121 HIS A O 1
#

Secondary structure (DSSP, 8-state):
-------------------TTS-HHHHHHHHHHHTS-SSS--HHHHHTHHHHHHHHHHTT-HHHHHHHHHHHHHT--TTTHHHHHHHTBTTB-HHHHHHHHHHHHHHHTTS----------

Foldseek 3Di:
DDDPPPPPPPPPPDDDDDDPLDDPLQVVQLVVCVPDPLQARDPSVLVNLLSQLVVCVVVVVVSSVVRSL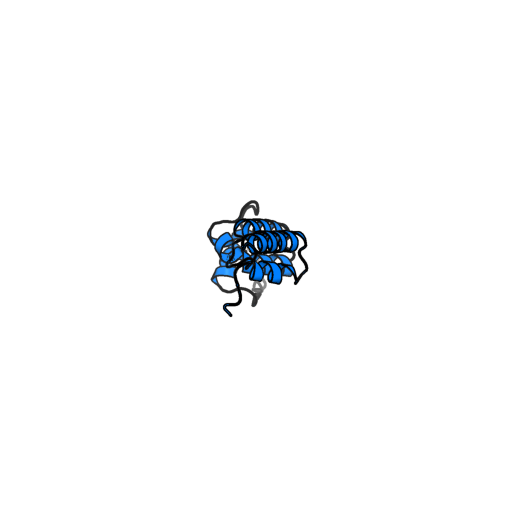VSLLVPDDPVCLVVQCVSCVVVPDPVSNVSSVVSVVVVVVVPPDPPDDPPDD

Radius of gyration: 23.9 Å; chains: 1; bounding box: 53×40×94 Å